Protein AF-A0A176E9K0-F1 (afdb_monomer)

Mean predicted aligned error: 7.66 Å

pLDDT: mean 89.08, std 13.79, range [35.38, 98.69]

Nearest PDB structures (foldseek):
  1si8-assembly1_D  TM=9.432E-01  e=4.827E-03  Enterococcus faecalis V583
  2a9e-assembly1_A  TM=8.071E-01  e=4.491E-02  Helicobacter pylori
  4aul-assembly1_A  TM=9.111E-01  e=2.855E-01  Mycothermus thermophilus
  7vn0-assembly1_A  TM=8.853E-01  e=3.014E-01  Mycothermus thermophilus
  4b5k-assembly1_C  TM=8.401E-01  e=2.560E-01  Mycothermus thermophilus

Secondary structure (DSSP, 8-state):
-PPPPPPGGGSPPP------------S---TTHHHHHHHHHS-HHHHHHHHHHHHHHHTT---HHHHHHHHHHHHHH-HHHHHHHHHHTT--HHHHHHHHHHHHHHS-------

Radius of gyration: 21.79 Å; Cα contacts (8 Å, |Δi|>4): 78; chains: 1; bounding box: 65×33×49 Å

Foldseek 3Di:
DDDDDDDPVRDDDDDDDDDDDDDDDDPACPPQAVLLVVLVPDDPVVLVVVLVVCLVVLLPDPDLLVSLLVLLSLCSNPVVSSVSNCVSNVHDVVSSVVSVVVCCVVPPNPDDDD

Solvent-accessible surface area (backbone atoms only — not comparable to full-atom values): 7078 Å² total; per-residue (Å²): 135,82,81,88,75,81,55,77,92,75,55,82,82,88,80,90,83,90,80,81,94,76,94,70,82,74,95,78,75,73,80,30,57,60,59,22,53,53,59,72,70,47,52,74,69,54,49,52,50,50,43,52,56,51,29,61,60,54,51,69,51,84,50,60,69,59,45,34,51,54,35,19,50,41,28,68,23,31,61,68,56,12,53,57,44,20,66,63,49,78,44,59,64,70,58,25,53,48,44,42,53,54,45,44,73,77,55,63,76,93,63,81,82,131

Sequence (114 aa):
MAPKQTPARARYSNYEIMAMVDQKQIEKTPDFEQPGIFWRSLSEADKAQLIANLSGDLGQVVSDRTRTIMVSYFYQADPEYGTRLAGAVDVAMPDVMQAVAEFNAAAPQTFPSP

Structure (mmCIF, N/CA/C/O backbone):
data_AF-A0A176E9K0-F1
#
_entry.id   AF-A0A176E9K0-F1
#
loop_
_atom_site.group_PDB
_atom_site.id
_atom_site.type_symbol
_atom_site.label_atom_id
_atom_site.label_alt_id
_atom_site.label_comp_id
_atom_site.label_asym_id
_atom_site.label_entity_id
_atom_site.label_seq_id
_atom_site.pdbx_PDB_ins_code
_atom_site.Cartn_x
_atom_site.Cartn_y
_atom_site.Cartn_z
_atom_site.occupancy
_atom_site.B_iso_or_equiv
_atom_site.auth_seq_id
_atom_site.auth_comp_id
_atom_site.auth_asym_id
_atom_site.auth_atom_id
_atom_site.pdbx_PDB_model_num
ATOM 1 N N . MET A 1 1 ? 54.358 -11.873 -25.397 1.00 50.28 1 MET A N 1
ATOM 2 C CA . MET A 1 1 ? 53.033 -12.523 -25.271 1.00 50.28 1 MET A CA 1
ATOM 3 C C . MET A 1 1 ? 52.014 -11.642 -25.978 1.00 50.28 1 MET A C 1
ATOM 5 O O . MET A 1 1 ? 52.028 -10.445 -25.726 1.00 50.28 1 MET A O 1
ATOM 9 N N . ALA A 1 2 ? 51.204 -12.179 -26.893 1.00 57.09 2 ALA A N 1
ATOM 10 C CA . ALA A 1 2 ? 50.178 -11.390 -27.585 1.00 57.09 2 ALA A CA 1
ATOM 11 C C . ALA A 1 2 ? 48.963 -11.141 -26.661 1.00 57.09 2 ALA A C 1
ATOM 13 O O . ALA A 1 2 ? 48.613 -12.040 -25.889 1.00 57.09 2 ALA A O 1
ATOM 14 N N . PRO A 1 3 ? 48.323 -9.956 -26.708 1.00 70.12 3 PRO A N 1
ATOM 15 C CA . PRO A 1 3 ? 47.160 -9.650 -25.881 1.00 70.12 3 PRO A CA 1
ATOM 16 C C . PRO A 1 3 ? 45.978 -10.555 -26.252 1.00 70.12 3 PRO A C 1
ATOM 18 O O . PRO A 1 3 ? 45.689 -10.774 -27.430 1.00 70.12 3 PRO A O 1
ATOM 21 N N . LYS A 1 4 ? 45.281 -11.087 -25.241 1.00 68.81 4 LYS A N 1
ATOM 22 C CA . LYS A 1 4 ? 44.046 -11.855 -25.443 1.00 68.81 4 LYS A CA 1
ATOM 23 C C . LYS A 1 4 ? 42.990 -10.929 -26.051 1.00 68.81 4 LYS A C 1
ATOM 25 O O . LYS A 1 4 ? 42.607 -9.944 -25.428 1.00 68.81 4 LYS A O 1
ATOM 30 N N . GLN A 1 5 ? 42.532 -11.240 -27.261 1.00 76.06 5 GLN A N 1
ATOM 31 C CA . GLN A 1 5 ? 41.472 -10.482 -27.923 1.00 76.06 5 GLN A CA 1
ATOM 32 C C . GLN A 1 5 ? 40.096 -10.992 -27.487 1.00 76.06 5 GLN A C 1
ATOM 34 O O . GLN A 1 5 ? 39.838 -12.197 -27.514 1.00 76.06 5 GLN A O 1
ATOM 39 N N . THR A 1 6 ? 39.199 -10.076 -27.123 1.00 76.00 6 THR A N 1
ATOM 40 C CA . THR A 1 6 ? 37.798 -10.403 -26.838 1.00 76.00 6 THR A CA 1
ATOM 41 C C . THR A 1 6 ? 37.063 -10.692 -28.152 1.00 76.00 6 THR A C 1
ATOM 43 O O . THR A 1 6 ? 37.043 -9.825 -29.035 1.00 76.00 6 THR A O 1
ATOM 46 N N . PRO A 1 7 ? 36.448 -11.878 -28.318 1.00 83.69 7 PRO A N 1
ATOM 47 C CA . PRO A 1 7 ? 35.717 -12.216 -29.536 1.00 83.69 7 PRO A CA 1
ATOM 48 C C . PRO A 1 7 ? 34.508 -11.287 -29.719 1.00 83.69 7 PRO A C 1
ATOM 50 O O . PRO A 1 7 ? 33.897 -10.868 -28.741 1.00 83.69 7 PRO A O 1
ATOM 53 N N . ALA A 1 8 ? 34.128 -10.988 -30.966 1.00 78.44 8 ALA A N 1
ATOM 54 C CA . ALA A 1 8 ? 33.070 -10.016 -31.282 1.00 78.44 8 ALA A CA 1
ATOM 55 C C . ALA A 1 8 ? 31.731 -10.305 -30.575 1.00 78.44 8 ALA A C 1
ATOM 57 O O . ALA A 1 8 ? 31.098 -9.386 -30.070 1.00 78.44 8 ALA A O 1
ATOM 58 N N . ARG A 1 9 ? 31.355 -11.585 -30.444 1.00 82.75 9 ARG A N 1
ATOM 59 C CA . ARG A 1 9 ? 30.156 -12.042 -29.710 1.00 82.75 9 ARG A CA 1
ATOM 60 C C . ARG A 1 9 ? 30.165 -11.755 -28.204 1.00 82.75 9 ARG A C 1
ATOM 62 O O . ARG A 1 9 ? 29.138 -11.892 -27.560 1.00 82.75 9 ARG A O 1
ATOM 69 N N . ALA A 1 10 ? 31.331 -11.450 -27.642 1.00 84.94 10 ALA A N 1
ATOM 70 C CA . ALA A 1 10 ? 31.511 -11.128 -26.230 1.00 84.94 10 ALA A CA 1
ATOM 71 C C . ALA A 1 10 ? 31.688 -9.617 -26.004 1.00 84.94 10 ALA A C 1
ATOM 73 O O . ALA A 1 10 ? 32.023 -9.200 -24.898 1.00 84.94 10 ALA A O 1
ATOM 74 N N . ARG A 1 11 ? 31.509 -8.791 -27.046 1.00 87.19 11 ARG A N 1
ATOM 75 C CA . ARG A 1 11 ? 31.479 -7.334 -26.907 1.00 87.19 11 ARG A CA 1
ATOM 76 C C . ARG A 1 11 ? 30.092 -6.902 -26.449 1.00 87.19 11 ARG A C 1
ATOM 78 O O . ARG A 1 11 ? 29.089 -7.403 -26.949 1.00 87.19 11 ARG A O 1
ATOM 85 N N . TYR A 1 12 ? 30.054 -5.953 -25.525 1.00 88.38 12 TYR A N 1
ATOM 86 C CA . TYR A 1 12 ? 28.816 -5.283 -25.146 1.00 88.38 12 TYR A CA 1
ATOM 87 C C . TYR A 1 12 ? 28.226 -4.519 -26.338 1.00 88.38 12 TYR A C 1
ATOM 89 O O . TYR A 1 12 ? 28.958 -4.065 -27.221 1.00 88.38 12 TYR A O 1
ATOM 97 N N . SER A 1 13 ? 26.902 -4.380 -26.362 1.00 87.50 13 SER A N 1
ATOM 98 C CA . SER A 1 13 ? 26.204 -3.530 -27.325 1.00 87.50 13 SER A CA 1
ATOM 99 C C . SER A 1 13 ? 26.471 -2.053 -27.033 1.00 87.50 13 SER A C 1
ATOM 101 O O . SER A 1 13 ? 26.455 -1.639 -25.873 1.00 87.50 13 SER A O 1
ATOM 103 N N . ASN A 1 14 ? 26.667 -1.251 -28.079 1.00 88.69 14 ASN A N 1
ATOM 104 C CA . ASN A 1 14 ? 26.732 0.204 -27.953 1.00 88.69 14 ASN A CA 1
ATOM 105 C C . ASN A 1 14 ? 25.321 0.769 -27.711 1.00 88.69 14 ASN A C 1
ATOM 107 O O . ASN A 1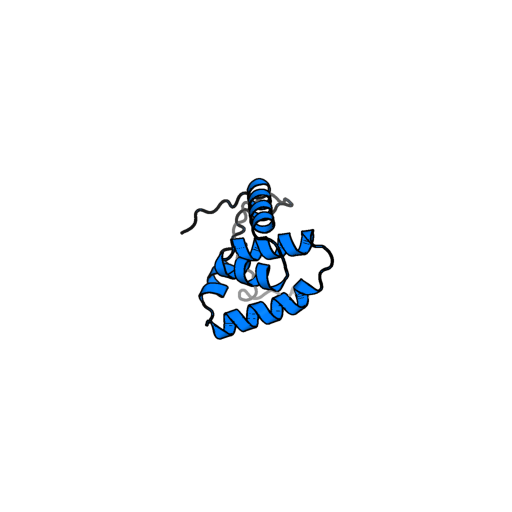 14 ? 24.369 0.306 -28.337 1.00 88.69 14 ASN A O 1
ATOM 111 N N . TYR A 1 15 ? 25.196 1.777 -26.850 1.00 88.12 15 TYR A N 1
ATOM 112 C CA . TYR A 1 15 ? 23.974 2.562 -26.659 1.00 88.12 15 TYR A CA 1
ATOM 113 C C . TYR A 1 15 ? 24.340 4.021 -26.369 1.00 88.12 15 TYR A C 1
ATOM 115 O O . TYR A 1 15 ? 25.387 4.299 -25.782 1.00 88.12 15 TYR A O 1
ATOM 123 N N . GLU A 1 16 ? 23.499 4.950 -26.817 1.00 90.62 16 GLU A N 1
ATOM 124 C CA . GLU A 1 16 ? 23.676 6.376 -26.546 1.00 90.62 16 GLU A CA 1
ATOM 125 C C . GLU A 1 16 ? 23.190 6.705 -25.132 1.00 90.62 16 GLU A C 1
ATOM 127 O O . GLU A 1 16 ? 22.153 6.213 -24.686 1.00 90.62 16 GLU A O 1
ATOM 132 N N . ILE A 1 17 ? 23.946 7.542 -24.421 1.00 88.06 17 ILE A N 1
ATOM 133 C CA . ILE A 1 17 ? 23.587 8.026 -23.088 1.00 88.06 17 ILE A CA 1
ATOM 134 C C . ILE A 1 17 ? 23.480 9.543 -23.159 1.00 88.06 17 ILE A C 1
ATOM 136 O O . ILE A 1 17 ? 24.463 10.229 -23.433 1.00 88.06 17 ILE A O 1
ATOM 140 N N . MET A 1 18 ? 22.291 10.062 -22.868 1.00 85.88 18 MET A N 1
ATOM 141 C CA . MET A 1 18 ? 22.040 11.487 -22.674 1.00 85.88 18 MET A CA 1
ATOM 142 C C . MET A 1 18 ? 21.502 11.687 -21.258 1.00 85.88 18 MET A C 1
ATOM 144 O O . MET A 1 18 ? 20.300 11.598 -21.030 1.00 85.88 18 MET A O 1
ATOM 148 N N . ALA A 1 19 ? 22.394 11.888 -20.288 1.00 85.19 19 ALA A N 1
ATOM 149 C CA . ALA A 1 19 ? 22.014 12.035 -18.886 1.00 85.19 19 ALA A CA 1
ATOM 150 C C . ALA A 1 19 ? 23.008 12.914 -18.113 1.00 85.19 19 ALA A C 1
ATOM 152 O O . ALA A 1 19 ? 24.196 12.951 -18.434 1.00 85.19 19 ALA A O 1
ATOM 153 N N . MET A 1 20 ? 22.520 13.578 -17.063 1.00 87.62 20 MET A N 1
ATOM 154 C CA . MET A 1 20 ? 23.362 14.072 -15.972 1.00 87.62 20 MET A CA 1
ATOM 155 C C . MET A 1 20 ? 23.468 12.996 -14.894 1.00 87.62 20 MET A C 1
ATOM 157 O O . MET A 1 20 ? 22.490 12.311 -14.597 1.00 87.62 20 MET A O 1
ATOM 161 N N . VAL A 1 21 ? 2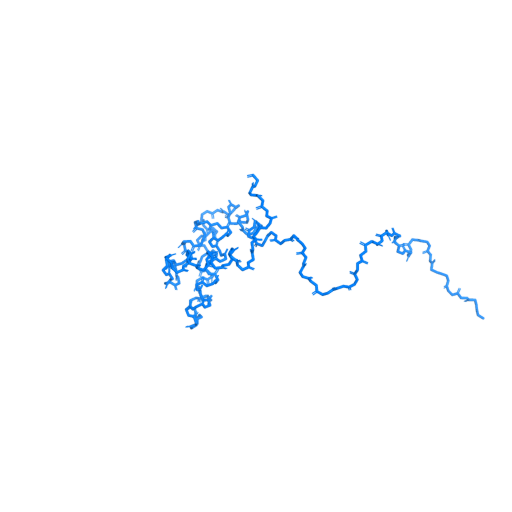4.654 12.864 -14.301 1.00 87.31 21 VAL A N 1
ATOM 162 C CA . VAL A 1 21 ? 24.841 12.038 -13.105 1.00 87.31 21 VAL A CA 1
ATOM 163 C C . VAL A 1 21 ? 24.252 12.800 -11.923 1.00 87.31 21 VAL A C 1
ATOM 165 O O . VAL A 1 21 ? 24.738 13.876 -11.587 1.00 87.31 21 VAL A O 1
ATOM 168 N N . ASP A 1 22 ? 23.203 12.249 -11.323 1.00 88.62 22 ASP A N 1
ATOM 169 C CA . ASP A 1 22 ? 22.463 12.859 -10.220 1.00 88.62 22 ASP A CA 1
ATOM 170 C C . ASP A 1 22 ? 21.884 11.767 -9.300 1.00 88.62 22 ASP A C 1
ATOM 172 O O . ASP A 1 22 ? 21.790 10.601 -9.693 1.00 88.62 22 ASP A O 1
ATOM 176 N N . GLN A 1 23 ? 21.485 12.137 -8.083 1.00 86.38 23 GLN A N 1
ATOM 177 C CA . GLN A 1 23 ? 20.828 11.263 -7.113 1.00 86.38 23 GLN A CA 1
ATOM 178 C C . GLN A 1 23 ? 19.378 11.714 -6.906 1.00 86.38 23 GLN A C 1
ATOM 180 O O . GLN A 1 23 ? 19.035 12.356 -5.915 1.00 86.38 23 GLN A O 1
ATOM 185 N N . LYS A 1 24 ? 18.513 11.344 -7.853 1.00 84.62 24 LYS A N 1
ATOM 186 C CA . LYS A 1 24 ? 17.074 11.623 -7.814 1.00 84.62 24 LYS A CA 1
ATOM 187 C C . LYS A 1 24 ? 16.252 10.349 -7.996 1.00 84.62 24 LYS A C 1
ATOM 189 O O . LYS A 1 24 ? 16.722 9.373 -8.579 1.00 84.62 24 LYS A O 1
ATOM 194 N N . GLN A 1 25 ? 15.013 10.370 -7.511 1.00 79.38 25 GLN A N 1
ATOM 195 C CA . GLN A 1 25 ? 14.030 9.335 -7.825 1.00 79.38 25 GLN A CA 1
ATOM 196 C C . GLN A 1 25 ? 13.781 9.289 -9.340 1.00 79.38 25 GLN A C 1
ATOM 198 O O . GLN A 1 25 ? 13.921 10.299 -10.038 1.00 79.38 25 GLN A O 1
ATOM 203 N N . ILE A 1 26 ? 13.422 8.111 -9.853 1.00 77.81 26 ILE A N 1
ATOM 204 C CA . ILE A 1 26 ? 13.018 7.979 -11.253 1.00 77.81 26 ILE A CA 1
ATOM 205 C C . ILE A 1 26 ? 11.751 8.796 -11.513 1.00 77.81 26 ILE A C 1
ATOM 207 O O . ILE A 1 26 ? 10.881 8.915 -10.657 1.00 77.81 26 ILE A O 1
ATOM 211 N N . GLU A 1 27 ? 11.632 9.335 -12.721 1.00 73.25 27 GLU A N 1
ATOM 212 C CA . GLU A 1 27 ? 10.524 10.230 -13.081 1.00 73.25 27 GLU A CA 1
ATOM 213 C C . GLU A 1 27 ? 9.168 9.514 -13.137 1.00 73.25 27 GLU A C 1
ATOM 215 O O . GLU A 1 27 ? 8.131 10.167 -13.059 1.00 73.25 27 GLU A O 1
ATOM 220 N N . LYS A 1 28 ? 9.168 8.181 -13.280 1.00 68.94 28 LYS A N 1
ATOM 221 C CA . LYS A 1 28 ? 7.954 7.371 -13.370 1.00 68.94 28 LYS A CA 1
ATOM 222 C C . LYS A 1 28 ? 7.882 6.322 -12.267 1.00 68.94 28 LYS A C 1
ATOM 224 O O . LYS A 1 28 ? 8.582 5.317 -12.350 1.00 68.94 28 LYS A O 1
ATOM 229 N N . THR A 1 29 ? 7.005 6.527 -11.286 1.00 74.12 29 THR A N 1
ATOM 230 C CA . THR A 1 29 ? 6.769 5.597 -10.169 1.00 74.12 29 THR A CA 1
ATOM 231 C C . THR A 1 29 ? 5.302 5.163 -10.096 1.00 74.12 29 THR A C 1
ATOM 233 O O . THR A 1 29 ? 4.535 5.709 -9.304 1.00 74.12 29 THR A O 1
ATOM 236 N N . PRO A 1 30 ? 4.869 4.197 -10.931 1.00 80.31 30 PRO A N 1
ATOM 237 C CA . PRO A 1 30 ? 3.516 3.642 -10.875 1.00 80.31 30 PRO A CA 1
ATOM 238 C C . PRO A 1 30 ? 3.377 2.666 -9.691 1.00 80.31 30 PRO A C 1
ATOM 240 O O . PRO A 1 30 ? 3.097 1.479 -9.868 1.00 80.31 30 PRO A O 1
ATOM 243 N N . ASP A 1 31 ? 3.596 3.167 -8.474 1.00 85.12 31 ASP A N 1
ATOM 244 C CA . ASP A 1 31 ? 3.755 2.354 -7.260 1.00 85.12 31 ASP A CA 1
ATOM 245 C C . ASP A 1 31 ? 2.481 1.577 -6.884 1.00 85.12 31 ASP A C 1
ATOM 247 O O . ASP A 1 31 ? 2.553 0.549 -6.213 1.00 85.12 31 ASP A O 1
ATOM 251 N N . PHE A 1 32 ? 1.313 2.032 -7.351 1.00 92.31 32 PHE A N 1
ATOM 252 C CA . PHE A 1 32 ? 0.007 1.463 -6.997 1.00 92.31 32 PHE A CA 1
ATOM 253 C C . PHE A 1 32 ? -0.712 0.763 -8.157 1.00 92.31 32 PHE A C 1
ATOM 255 O O . PHE A 1 32 ? -1.614 -0.042 -7.926 1.00 92.31 32 PHE A O 1
ATOM 262 N N . GLU A 1 33 ? -0.290 0.997 -9.403 1.00 90.94 33 GLU A N 1
ATOM 263 C CA . GLU A 1 33 ? -0.958 0.428 -10.578 1.00 90.94 33 GLU A CA 1
ATOM 264 C C . GLU A 1 33 ? -0.795 -1.096 -10.634 1.00 90.94 33 GLU A C 1
ATOM 266 O O . GLU A 1 33 ? -1.782 -1.832 -10.700 1.00 90.94 33 GLU A O 1
ATOM 271 N N . GLN A 1 34 ? 0.447 -1.587 -10.551 1.00 90.75 34 GLN A N 1
ATOM 272 C CA . GLN A 1 34 ? 0.727 -3.023 -10.634 1.00 90.75 34 GLN A CA 1
ATOM 273 C C . GLN A 1 34 ? 0.127 -3.811 -9.457 1.00 90.75 34 GLN A C 1
ATOM 275 O O . GLN A 1 34 ? -0.508 -4.838 -9.715 1.00 90.75 34 GLN A O 1
ATOM 280 N N . PRO A 1 35 ? 0.235 -3.356 -8.189 1.00 94.81 35 PRO A N 1
ATOM 281 C CA . PRO A 1 35 ? -0.440 -4.026 -7.077 1.00 94.81 35 PRO A CA 1
ATOM 282 C C . PRO A 1 35 ? -1.966 -4.056 -7.226 1.00 94.81 35 PRO A C 1
ATOM 284 O O . PRO A 1 35 ? -2.591 -5.061 -6.890 1.00 94.81 35 PRO A O 1
ATOM 287 N N . GLY A 1 36 ? -2.569 -2.999 -7.780 1.00 96.44 36 GLY A N 1
ATOM 288 C CA . GLY A 1 36 ? -4.000 -2.972 -8.078 1.00 96.44 36 GLY A CA 1
ATOM 289 C C . GLY A 1 36 ? -4.394 -3.995 -9.144 1.00 96.44 36 GLY A C 1
ATOM 290 O O . GLY A 1 36 ? -5.371 -4.726 -8.979 1.00 96.44 36 GLY A O 1
ATOM 291 N N . ILE A 1 37 ? -3.621 -4.085 -10.233 1.00 97.50 37 ILE A N 1
ATOM 292 C CA . ILE A 1 37 ? -3.828 -5.097 -11.283 1.00 97.50 37 ILE A CA 1
ATOM 293 C C . ILE A 1 37 ? -3.724 -6.501 -10.688 1.00 97.50 37 ILE A C 1
ATOM 295 O O . ILE A 1 37 ? -4.578 -7.345 -10.958 1.00 97.50 37 ILE A O 1
ATOM 299 N N . PHE A 1 38 ? -2.716 -6.735 -9.847 1.00 97.94 38 PHE A N 1
ATOM 300 C CA . PHE A 1 38 ? -2.547 -8.003 -9.153 1.00 97.94 38 PHE A CA 1
ATOM 301 C C . PHE A 1 38 ? -3.780 -8.341 -8.307 1.00 97.94 38 PHE A C 1
ATOM 303 O O . PH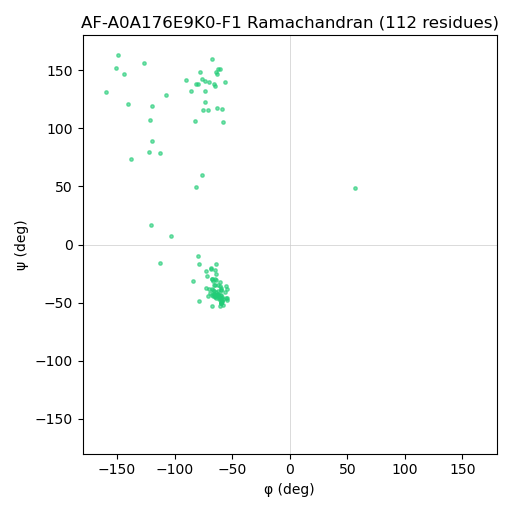E A 1 38 ? -4.357 -9.405 -8.516 1.00 97.94 38 PHE A O 1
ATOM 310 N N . TRP A 1 39 ? -4.249 -7.431 -7.444 1.00 98.19 39 TRP A N 1
ATOM 311 C CA . TRP A 1 39 ? -5.443 -7.649 -6.616 1.00 98.19 39 TRP A CA 1
ATOM 312 C C . TRP A 1 39 ? -6.674 -8.030 -7.444 1.00 98.19 39 TRP A C 1
ATOM 314 O O . TRP A 1 39 ? -7.359 -9.007 -7.139 1.00 98.19 39 TRP A O 1
ATOM 324 N N . ARG A 1 40 ? -6.938 -7.288 -8.526 1.00 98.38 40 ARG A N 1
ATOM 325 C CA . ARG A 1 40 ? -8.093 -7.529 -9.404 1.00 98.38 40 ARG A CA 1
ATOM 326 C C . ARG A 1 40 ? -7.993 -8.834 -10.193 1.00 98.38 40 ARG A C 1
ATOM 328 O O . ARG A 1 40 ? -9.019 -9.340 -10.635 1.00 98.38 40 ARG A O 1
ATOM 335 N N . SER A 1 41 ? -6.788 -9.377 -10.365 1.00 98.38 41 SER A N 1
ATOM 336 C CA . SER A 1 41 ? -6.572 -10.664 -11.038 1.00 98.38 41 SER A CA 1
ATOM 337 C C . SER A 1 41 ? -6.870 -11.885 -10.156 1.00 98.38 41 SER A C 1
ATOM 339 O O . SER A 1 41 ? 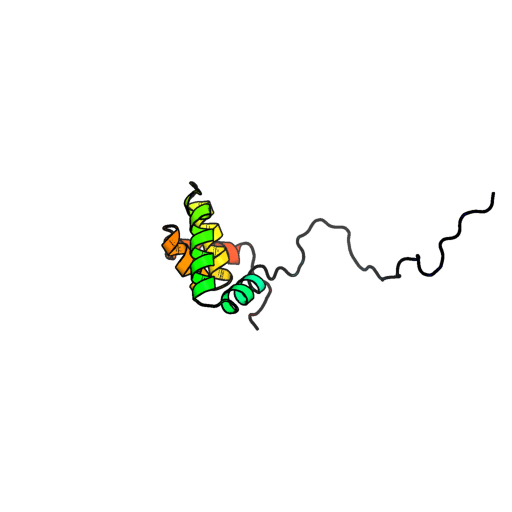-7.016 -12.989 -10.679 1.00 98.38 41 SER A O 1
ATOM 341 N N . LEU A 1 42 ? -6.956 -11.702 -8.833 1.00 98.38 42 LEU A N 1
ATOM 342 C CA . LEU A 1 42 ? -7.149 -12.786 -7.871 1.00 98.38 42 LEU A CA 1
ATOM 343 C C . LEU A 1 42 ? -8.602 -13.268 -7.805 1.00 98.38 42 LEU A C 1
ATOM 345 O O . LEU A 1 42 ? -9.548 -12.487 -7.928 1.00 98.38 42 LEU A O 1
ATOM 349 N N . SER A 1 43 ? -8.777 -14.562 -7.520 1.00 98.69 43 SER A N 1
ATOM 350 C CA . SER A 1 43 ? -10.080 -15.105 -7.130 1.00 98.69 43 SER A CA 1
ATOM 351 C C . SER A 1 43 ? -10.507 -14.568 -5.757 1.00 98.69 43 SER A C 1
ATOM 353 O O . SER A 1 43 ? -9.671 -14.154 -4.956 1.00 98.69 43 SER A O 1
ATOM 355 N N . GLU A 1 44 ? -11.801 -14.616 -5.427 1.00 98.44 44 GLU A N 1
ATOM 356 C CA . GLU A 1 44 ? -12.265 -14.189 -4.094 1.00 98.44 44 GLU A CA 1
ATOM 357 C C . GLU A 1 44 ? -11.643 -15.009 -2.950 1.00 98.44 44 GLU A C 1
ATOM 359 O O . GLU A 1 44 ? -11.383 -14.465 -1.876 1.00 98.44 44 GLU A O 1
ATOM 364 N N . ALA A 1 45 ? -11.350 -16.294 -3.184 1.00 98.50 45 ALA A N 1
ATOM 365 C CA . ALA A 1 45 ? -10.654 -17.134 -2.211 1.00 98.50 45 ALA A CA 1
ATOM 366 C C . ALA A 1 45 ? -9.204 -16.669 -2.001 1.00 98.50 45 ALA A C 1
ATOM 368 O O . ALA A 1 45 ? -8.761 -16.530 -0.861 1.00 98.50 45 ALA A O 1
ATOM 369 N N . ASP A 1 46 ? -8.492 -16.353 -3.086 1.00 98.62 46 ASP A N 1
ATOM 370 C CA . ASP A 1 46 ? -7.113 -15.860 -3.012 1.00 98.62 46 ASP A CA 1
ATOM 371 C C . ASP A 1 46 ? -7.048 -14.465 -2.382 1.00 98.62 46 ASP A C 1
ATOM 373 O O . ASP A 1 46 ? -6.168 -14.199 -1.565 1.00 98.62 46 ASP A O 1
ATOM 377 N N . LYS A 1 47 ? -8.015 -13.589 -2.686 1.00 98.69 47 LYS A N 1
ATOM 378 C CA . LYS A 1 47 ? -8.172 -12.290 -2.017 1.00 98.69 47 LYS A CA 1
ATOM 379 C C . LYS A 1 47 ? -8.348 -12.459 -0.510 1.00 98.69 47 LYS A C 1
ATOM 381 O O . LYS A 1 47 ? -7.692 -11.766 0.264 1.00 98.69 47 LYS A O 1
ATOM 386 N N . ALA A 1 48 ? -9.214 -13.377 -0.075 1.00 98.56 48 ALA A N 1
ATOM 387 C CA . ALA A 1 48 ? -9.429 -13.643 1.346 1.00 98.56 48 ALA A CA 1
ATOM 388 C C . ALA A 1 48 ? -8.157 -14.176 2.027 1.00 98.56 48 ALA A C 1
ATOM 390 O O . ALA A 1 48 ? -7.793 -13.701 3.104 1.00 98.56 48 ALA A O 1
ATOM 391 N N . GLN A 1 49 ? -7.445 -15.105 1.379 1.00 98.44 49 GLN A N 1
ATOM 392 C CA . GLN A 1 49 ? -6.187 -15.642 1.898 1.00 98.44 49 GLN A CA 1
ATOM 393 C C . GLN A 1 49 ? -5.098 -14.566 1.991 1.00 98.44 49 GLN A C 1
ATOM 395 O O . GLN A 1 49 ? -4.364 -14.513 2.979 1.00 98.44 49 GLN A O 1
ATOM 400 N N . LEU A 1 50 ? -5.006 -13.690 0.989 1.00 98.31 50 LEU A N 1
ATOM 401 C CA . LEU A 1 50 ? -4.067 -12.575 0.981 1.00 98.31 50 LEU A CA 1
ATOM 402 C C . LEU A 1 50 ? -4.325 -11.622 2.153 1.00 98.31 50 LEU A C 1
ATOM 404 O O . LEU A 1 50 ? -3.387 -11.289 2.875 1.00 98.31 50 LEU A O 1
ATOM 408 N N . ILE A 1 51 ? -5.585 -11.237 2.386 1.00 98.50 51 ILE A N 1
ATOM 409 C CA . ILE A 1 51 ? -5.960 -10.399 3.535 1.00 98.50 51 ILE A CA 1
ATOM 410 C C . ILE A 1 51 ? -5.593 -11.084 4.853 1.00 98.50 51 ILE A C 1
ATOM 412 O O . ILE A 1 51 ? -4.983 -10.447 5.708 1.00 98.50 51 ILE A O 1
ATOM 416 N N . ALA A 1 52 ? -5.910 -12.374 5.011 1.00 98.19 52 ALA A N 1
ATOM 417 C CA . ALA A 1 52 ? -5.597 -13.116 6.231 1.00 98.19 52 ALA A CA 1
ATOM 418 C C . ALA A 1 52 ? -4.088 -13.115 6.520 1.00 98.19 52 ALA A C 1
ATOM 420 O O . ALA A 1 52 ? -3.673 -12.744 7.617 1.00 98.19 52 ALA A O 1
ATOM 421 N N . ASN A 1 53 ? -3.268 -13.436 5.5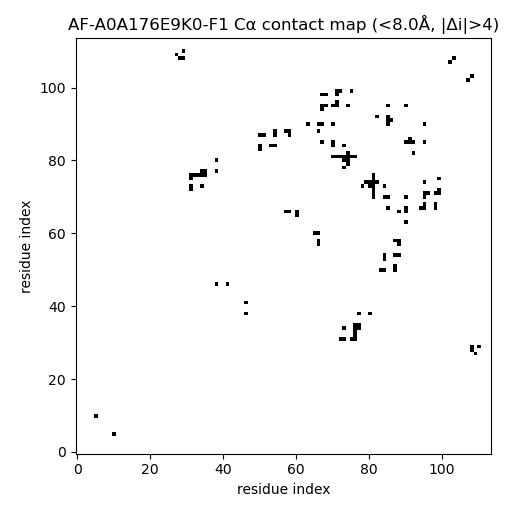16 1.00 96.88 53 ASN A N 1
ATOM 422 C CA . ASN A 1 53 ? -1.811 -13.444 5.647 1.00 96.88 53 ASN A CA 1
ATOM 423 C C . ASN A 1 53 ? -1.271 -12.056 6.028 1.00 96.88 53 ASN A C 1
ATOM 425 O O . ASN A 1 53 ? -0.529 -11.928 6.998 1.00 96.88 53 ASN A O 1
ATOM 429 N N . LEU A 1 54 ? -1.684 -11.008 5.308 1.00 97.25 54 LEU A N 1
ATOM 430 C CA . LEU A 1 54 ? -1.207 -9.645 5.553 1.00 97.25 54 LEU A CA 1
ATOM 431 C C . LEU A 1 54 ? -1.645 -9.105 6.910 1.00 97.25 54 LEU A C 1
ATOM 433 O O . LEU A 1 54 ? -0.858 -8.454 7.591 1.00 97.25 54 LEU A O 1
ATOM 437 N N . SER A 1 55 ? -2.883 -9.383 7.318 1.00 97.12 55 SER A N 1
ATOM 438 C CA . SER A 1 55 ? -3.390 -8.965 8.625 1.00 97.12 55 SER A CA 1
ATOM 439 C C . SER A 1 55 ? -2.650 -9.631 9.785 1.00 97.12 55 SER A C 1
ATOM 441 O O . SER A 1 55 ? -2.495 -9.007 10.832 1.00 97.12 55 SER A O 1
ATOM 443 N N . GLY A 1 56 ? -2.142 -10.854 9.588 1.00 96.25 56 GLY A N 1
ATOM 444 C CA . GLY A 1 56 ? -1.354 -11.570 10.586 1.00 96.25 56 GLY A CA 1
ATOM 445 C C . GLY A 1 56 ? -0.099 -10.796 10.972 1.00 96.25 56 GLY A C 1
ATOM 446 O O . GLY A 1 56 ? 0.118 -10.550 12.155 1.00 96.25 56 GLY A O 1
ATOM 447 N N . ASP A 1 57 ? 0.670 -10.349 9.978 1.00 94.62 57 ASP A N 1
ATOM 448 C CA . ASP A 1 57 ? 1.906 -9.593 10.196 1.00 94.62 57 ASP A CA 1
ATOM 449 C C . ASP A 1 57 ? 1.626 -8.123 10.538 1.00 94.62 57 ASP A C 1
ATOM 451 O O . ASP A 1 57 ? 2.152 -7.584 11.515 1.00 94.62 57 ASP A O 1
ATOM 455 N N . LEU A 1 58 ? 0.763 -7.462 9.760 1.00 95.69 58 LEU A N 1
ATOM 456 C CA . LEU A 1 58 ? 0.471 -6.038 9.925 1.00 95.69 58 LEU A CA 1
ATOM 457 C C . LEU A 1 58 ? -0.269 -5.751 11.239 1.00 95.69 58 LEU A C 1
ATOM 459 O O . LEU A 1 58 ? -0.083 -4.690 11.834 1.00 95.69 58 LEU A O 1
ATOM 463 N N . GLY A 1 59 ? -1.057 -6.705 11.737 1.00 93.94 59 GLY A N 1
ATOM 464 C CA . GLY A 1 59 ? -1.720 -6.622 13.036 1.00 93.94 59 GLY A CA 1
ATOM 465 C C . GLY A 1 59 ? -0.749 -6.569 14.222 1.00 93.94 59 GLY A C 1
ATOM 466 O O . GLY A 1 59 ? -1.093 -5.985 15.250 1.00 93.94 59 GLY A O 1
ATOM 467 N N . GLN A 1 60 ? 0.471 -7.105 14.079 1.00 95.88 60 GLN A N 1
ATOM 468 C CA . GLN A 1 60 ? 1.509 -7.064 15.121 1.00 95.88 60 GLN A CA 1
ATOM 469 C C . GLN A 1 60 ? 2.254 -5.722 15.181 1.00 95.88 60 GLN A C 1
ATOM 471 O O . GLN A 1 60 ? 3.032 -5.482 16.107 1.00 95.88 60 GLN A O 1
ATOM 476 N N . VAL A 1 61 ? 2.058 -4.839 14.198 1.00 96.38 61 VAL A N 1
ATOM 477 C CA . VAL A 1 61 ? 2.719 -3.533 14.172 1.00 96.38 61 VAL A CA 1
ATOM 478 C C . VAL A 1 61 ? 2.126 -2.645 15.265 1.00 96.38 61 VAL A C 1
ATOM 480 O O . VAL A 1 61 ? 0.961 -2.279 15.214 1.00 96.38 61 VAL A O 1
ATOM 483 N N . VAL A 1 62 ? 2.947 -2.261 16.246 1.00 95.25 62 VAL A N 1
ATOM 484 C CA . VAL A 1 62 ? 2.523 -1.446 17.406 1.00 95.25 62 VAL A CA 1
ATOM 485 C C . VAL A 1 62 ? 2.231 0.012 17.028 1.00 95.25 62 VAL A C 1
ATOM 487 O O . VAL A 1 62 ? 1.463 0.696 17.693 1.00 95.25 62 VAL A O 1
ATOM 490 N N . SER A 1 63 ? 2.868 0.512 15.969 1.00 97.12 63 SER A N 1
ATOM 491 C CA . SER A 1 63 ? 2.688 1.887 15.504 1.00 97.12 63 SER A CA 1
ATOM 492 C C . SER A 1 63 ? 1.432 1.999 14.647 1.00 97.12 63 SER A C 1
ATOM 494 O O . SER A 1 63 ? 1.442 1.611 13.476 1.00 97.12 63 SER A O 1
ATOM 496 N N . ASP A 1 64 ? 0.387 2.610 15.198 1.00 95.44 64 ASP A N 1
ATOM 497 C CA . ASP A 1 64 ? -0.855 2.863 14.460 1.00 95.44 64 ASP A CA 1
ATOM 498 C C . ASP A 1 64 ? -0.607 3.736 13.235 1.00 95.44 64 ASP A C 1
ATOM 500 O O . ASP A 1 64 ? -1.091 3.433 12.151 1.00 95.44 64 ASP A O 1
ATOM 504 N N . ARG A 1 65 ? 0.274 4.737 13.354 1.00 96.25 65 ARG A N 1
ATOM 505 C CA . ARG A 1 65 ? 0.705 5.548 12.209 1.00 96.25 65 ARG A CA 1
ATOM 506 C C . ARG A 1 65 ? 1.276 4.684 11.084 1.00 96.25 65 ARG A C 1
ATOM 508 O O . ARG A 1 65 ? 0.944 4.893 9.921 1.00 96.25 65 ARG A O 1
ATOM 515 N N . THR A 1 66 ? 2.149 3.734 11.412 1.00 96.88 66 THR A N 1
ATOM 516 C CA . THR A 1 66 ? 2.757 2.846 10.410 1.00 96.88 66 THR A CA 1
ATOM 517 C C . THR A 1 66 ? 1.700 1.948 9.778 1.00 96.88 66 THR A C 1
ATOM 519 O O . THR A 1 66 ? 1.683 1.796 8.560 1.00 96.88 66 THR A O 1
ATOM 522 N N . ARG A 1 67 ? 0.790 1.400 10.589 1.00 97.38 67 ARG A N 1
ATOM 523 C CA . ARG A 1 67 ? -0.324 0.574 10.121 1.00 97.38 67 ARG A CA 1
ATOM 524 C C . ARG A 1 67 ? -1.212 1.341 9.141 1.00 97.38 67 ARG A C 1
ATOM 526 O O . ARG A 1 67 ? -1.450 0.858 8.039 1.00 97.38 67 ARG A O 1
ATOM 533 N N . THR A 1 68 ? -1.603 2.566 9.493 1.00 98.19 68 THR A N 1
ATOM 534 C CA . THR A 1 68 ? -2.418 3.453 8.653 1.00 98.19 68 THR A CA 1
ATOM 535 C C . THR A 1 68 ? -1.730 3.792 7.336 1.00 98.19 68 THR A C 1
ATOM 537 O O . THR A 1 68 ? -2.368 3.719 6.289 1.00 98.19 68 THR A O 1
ATOM 540 N N . ILE A 1 69 ? -0.430 4.106 7.358 1.00 97.12 69 ILE A N 1
ATOM 541 C CA . ILE A 1 69 ? 0.339 4.376 6.131 1.00 97.12 69 ILE A CA 1
ATOM 542 C C . ILE A 1 69 ? 0.360 3.144 5.219 1.00 97.12 69 ILE A C 1
ATOM 544 O O . ILE A 1 69 ? 0.118 3.259 4.023 1.00 97.12 69 ILE A O 1
ATOM 548 N N . MET A 1 70 ? 0.601 1.950 5.766 1.00 97.06 70 MET A N 1
ATOM 549 C CA . MET A 1 70 ? 0.607 0.730 4.954 1.00 97.06 70 MET A CA 1
ATOM 550 C C . MET A 1 70 ? -0.772 0.455 4.350 1.00 97.06 70 MET A C 1
ATOM 552 O O . MET A 1 70 ? -0.880 0.206 3.151 1.00 97.06 70 MET A O 1
ATOM 556 N N . VAL A 1 71 ? -1.837 0.559 5.151 1.00 98.25 71 VAL A N 1
ATOM 557 C CA . VAL A 1 71 ? -3.219 0.401 4.674 1.00 98.25 71 VAL A CA 1
ATOM 558 C C . VAL A 1 71 ? -3.559 1.434 3.591 1.00 98.25 71 VAL A C 1
ATOM 560 O O . VAL A 1 71 ? -4.221 1.086 2.613 1.00 98.25 71 VAL A O 1
ATOM 563 N N . SER A 1 72 ? -3.067 2.673 3.697 1.00 97.81 72 SER A N 1
ATOM 564 C CA . SER A 1 72 ? -3.300 3.709 2.682 1.00 97.81 72 SER A CA 1
ATOM 565 C C . SER A 1 72 ? -2.635 3.397 1.341 1.00 97.81 72 SER A C 1
ATOM 567 O O . SER A 1 72 ? -3.202 3.724 0.299 1.00 97.81 72 SER A O 1
ATOM 569 N N . TYR A 1 73 ? -1.491 2.708 1.321 1.00 97.00 73 TYR A N 1
ATOM 570 C CA . TYR A 1 73 ? -0.883 2.226 0.075 1.00 97.00 73 TYR A CA 1
ATOM 571 C C . TYR A 1 73 ? -1.725 1.138 -0.591 1.00 97.00 73 TYR A C 1
ATOM 573 O O . TYR A 1 73 ? -1.966 1.199 -1.797 1.00 97.00 73 TYR A O 1
ATOM 581 N N . PHE A 1 74 ? -2.239 0.180 0.183 1.00 97.81 74 PHE A N 1
ATOM 582 C CA . PHE A 1 74 ? -3.130 -0.851 -0.356 1.00 97.81 74 PHE A CA 1
ATOM 583 C C . PHE A 1 74 ? -4.458 -0.267 -0.851 1.00 97.81 74 PHE A C 1
ATOM 585 O O . PHE A 1 74 ? -4.964 -0.708 -1.878 1.00 97.81 74 PHE A O 1
ATOM 592 N N . TYR A 1 75 ? -4.976 0.771 -0.187 1.00 98.19 75 TYR A N 1
ATOM 593 C CA . TYR A 1 75 ? -6.160 1.502 -0.644 1.00 98.19 75 TYR A CA 1
ATOM 594 C C . TYR A 1 75 ? -5.919 2.268 -1.950 1.00 98.19 75 TYR A C 1
ATOM 596 O O . TYR A 1 75 ? -6.784 2.287 -2.823 1.00 98.19 75 TYR A O 1
ATOM 604 N N . GLN A 1 76 ? -4.742 2.879 -2.110 1.00 96.44 76 GLN A N 1
ATOM 605 C CA . GLN A 1 76 ? -4.368 3.549 -3.360 1.00 96.44 76 GLN A CA 1
ATOM 606 C C . GLN A 1 76 ? -4.182 2.567 -4.523 1.00 96.44 76 GLN A C 1
ATOM 608 O O . GLN A 1 76 ? -4.435 2.935 -5.668 1.00 96.44 76 GLN A O 1
ATOM 613 N N . ALA A 1 77 ? -3.775 1.326 -4.244 1.00 96.38 77 ALA A N 1
ATOM 614 C CA . ALA A 1 77 ? -3.719 0.265 -5.246 1.00 96.38 77 ALA A CA 1
ATOM 615 C C . ALA A 1 77 ? -5.115 -0.216 -5.672 1.00 96.38 77 ALA A C 1
ATOM 617 O O . ALA A 1 77 ? -5.379 -0.403 -6.866 1.00 96.38 77 ALA A O 1
ATOM 618 N N . ASP A 1 78 ? -6.009 -0.421 -4.704 1.00 98.12 78 ASP A N 1
ATOM 619 C CA . ASP A 1 78 ? -7.409 -0.756 -4.947 1.00 98.12 78 ASP A CA 1
ATOM 620 C C . ASP A 1 78 ? -8.284 -0.437 -3.709 1.00 98.12 78 ASP A C 1
ATOM 622 O O . ASP A 1 78 ? -7.946 -0.866 -2.599 1.00 98.12 78 ASP A O 1
ATOM 626 N N . PRO A 1 79 ? -9.426 0.269 -3.860 1.00 98.00 79 PRO A N 1
ATOM 627 C CA . PRO A 1 79 ? -10.274 0.629 -2.723 1.00 98.00 79 PRO A CA 1
ATOM 628 C C . PRO A 1 79 ? -10.801 -0.576 -1.937 1.00 98.00 79 PRO A C 1
ATOM 630 O O . PRO A 1 79 ? -10.832 -0.539 -0.708 1.00 98.00 79 PRO A O 1
ATOM 633 N N . GLU A 1 80 ? -11.183 -1.662 -2.620 1.00 98.50 80 GLU A N 1
ATOM 634 C CA . GLU A 1 80 ? -11.671 -2.871 -1.951 1.00 98.50 80 GLU A CA 1
ATOM 635 C C . GLU A 1 80 ? -10.555 -3.508 -1.120 1.00 98.50 80 GLU A C 1
ATOM 637 O O . GLU A 1 80 ? -10.775 -3.909 0.025 1.00 98.50 80 GLU A O 1
ATOM 642 N N . TYR A 1 81 ? -9.351 -3.569 -1.689 1.00 98.50 81 TYR A N 1
ATOM 643 C CA . TYR A 1 81 ? -8.190 -4.155 -1.036 1.00 98.50 81 TYR A CA 1
ATOM 644 C C . TYR A 1 81 ? -7.845 -3.414 0.259 1.00 98.50 81 TYR A C 1
ATOM 646 O O . TYR A 1 81 ? -7.786 -4.022 1.332 1.00 98.50 81 TYR A O 1
ATOM 654 N N . GLY A 1 82 ? -7.687 -2.091 0.174 1.00 98.31 82 GLY A N 1
ATOM 655 C CA . GLY A 1 82 ? -7.400 -1.258 1.336 1.00 98.31 82 GLY A CA 1
ATOM 656 C C . GLY A 1 82 ? -8.489 -1.337 2.399 1.00 98.31 82 GLY A C 1
ATOM 657 O O . GLY A 1 82 ? -8.172 -1.496 3.572 1.00 98.31 82 GLY A O 1
ATOM 658 N N . THR A 1 83 ? -9.769 -1.294 2.014 1.00 98.69 83 THR A N 1
ATOM 659 C CA . THR A 1 83 ? -10.883 -1.367 2.973 1.00 98.69 83 THR A CA 1
ATOM 660 C C . THR A 1 83 ? -10.961 -2.718 3.683 1.00 98.69 83 THR A C 1
ATOM 662 O O . THR A 1 83 ? -11.151 -2.750 4.901 1.00 98.69 83 THR A O 1
ATOM 665 N N . ARG A 1 84 ? -10.776 -3.838 2.968 1.00 98.62 84 ARG A N 1
ATOM 666 C CA . ARG A 1 84 ? -10.747 -5.172 3.592 1.00 98.62 84 ARG A CA 1
ATOM 667 C C . ARG A 1 84 ? -9.592 -5.291 4.586 1.00 98.62 84 ARG A C 1
ATOM 669 O O . ARG A 1 84 ? -9.786 -5.806 5.685 1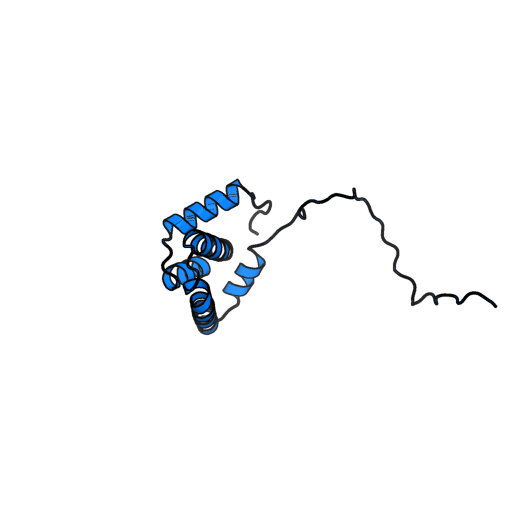.00 98.62 84 ARG A O 1
ATOM 676 N N . LEU A 1 85 ? -8.411 -4.789 4.222 1.00 98.44 85 LEU A N 1
ATOM 677 C CA . LEU A 1 85 ? -7.251 -4.831 5.106 1.00 98.44 85 LEU A CA 1
ATOM 678 C C . LEU A 1 85 ? -7.423 -3.903 6.313 1.00 98.44 85 LEU A C 1
ATOM 680 O O . LEU A 1 85 ? -7.123 -4.326 7.423 1.00 98.44 85 LEU A O 1
ATOM 684 N N . ALA A 1 86 ? -7.960 -2.693 6.120 1.00 98.38 86 ALA A N 1
ATOM 685 C CA . ALA A 1 86 ? -8.227 -1.732 7.191 1.00 98.38 86 ALA A CA 1
ATOM 686 C C . ALA A 1 86 ? -9.100 -2.346 8.294 1.00 98.38 86 ALA A C 1
ATOM 688 O O . ALA A 1 86 ? -8.756 -2.264 9.470 1.00 98.38 86 ALA A O 1
ATOM 689 N N . GLY A 1 87 ? -10.179 -3.035 7.905 1.00 98.06 87 GLY A N 1
ATOM 690 C CA . GLY A 1 87 ? -11.044 -3.742 8.850 1.00 98.06 87 GLY A CA 1
ATOM 691 C C . GLY A 1 87 ? -10.347 -4.908 9.558 1.00 98.06 87 GLY A C 1
ATOM 692 O O . GLY A 1 87 ? -10.601 -5.145 10.735 1.00 98.06 87 GLY A O 1
ATOM 693 N N . ALA A 1 88 ? -9.446 -5.618 8.874 1.00 97.94 88 ALA A N 1
ATOM 694 C CA . ALA A 1 88 ? -8.727 -6.754 9.450 1.00 97.94 88 ALA A CA 1
ATOM 695 C C . ALA A 1 88 ? -7.654 -6.350 10.478 1.00 97.94 88 ALA A C 1
ATOM 697 O O . ALA A 1 88 ? -7.275 -7.173 11.309 1.00 97.94 88 ALA A O 1
ATOM 698 N N . VAL A 1 89 ? -7.157 -5.108 10.426 1.00 97.62 89 VAL A N 1
ATOM 699 C CA . VAL A 1 89 ? -6.091 -4.614 11.317 1.00 97.62 89 VAL A CA 1
ATOM 700 C C . VAL A 1 89 ? -6.505 -3.410 12.171 1.00 97.62 89 VAL A C 1
ATOM 702 O O . VAL A 1 89 ? -5.636 -2.742 12.725 1.00 97.62 89 VAL A O 1
ATOM 705 N N . ASP A 1 90 ? -7.812 -3.164 12.288 1.00 96.69 90 ASP A N 1
ATOM 706 C CA . ASP A 1 90 ? -8.432 -2.117 13.116 1.00 96.69 90 ASP A CA 1
ATOM 707 C C . ASP A 1 90 ? -7.936 -0.690 12.809 1.00 96.69 90 ASP A C 1
ATOM 709 O O . ASP A 1 90 ? -7.560 0.079 13.690 1.00 96.69 90 ASP A O 1
ATOM 713 N N . VAL A 1 91 ? -7.912 -0.3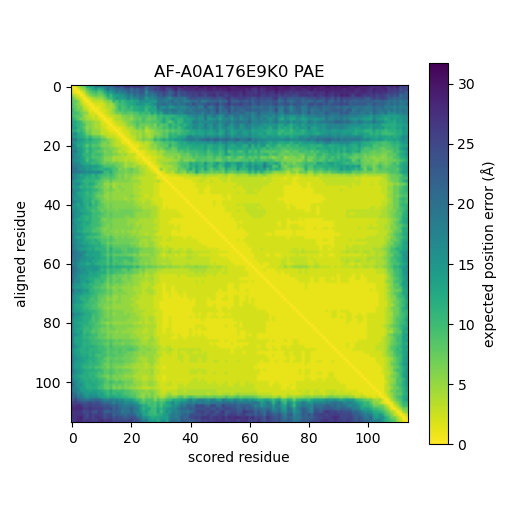31 11.521 1.00 98.00 91 VAL A N 1
ATOM 714 C CA . VAL A 1 91 ? -7.602 1.033 11.058 1.00 98.00 91 VAL A CA 1
ATOM 715 C C . VAL A 1 91 ? -8.873 1.705 10.559 1.00 98.00 91 VAL A C 1
ATOM 717 O O . VAL A 1 91 ? -9.580 1.179 9.697 1.00 98.00 91 VAL A O 1
ATOM 720 N N . ALA A 1 92 ? -9.146 2.909 11.056 1.00 98.06 92 ALA A N 1
ATOM 721 C CA . ALA A 1 92 ? -10.316 3.670 10.654 1.00 98.06 92 ALA A CA 1
ATOM 722 C C . ALA A 1 92 ? -10.144 4.256 9.241 1.00 98.06 92 ALA A C 1
ATOM 724 O O . ALA A 1 92 ? -9.150 4.911 8.928 1.00 98.06 92 ALA A O 1
ATOM 725 N N . MET A 1 93 ? -11.154 4.081 8.383 1.00 98.31 93 MET A N 1
ATOM 726 C CA . MET A 1 93 ? -11.138 4.614 7.013 1.00 98.31 93 MET A CA 1
ATOM 727 C C . MET A 1 93 ? -10.887 6.133 6.911 1.00 98.31 93 MET A C 1
ATOM 729 O O . MET A 1 93 ? -10.197 6.525 5.971 1.00 98.31 93 MET A O 1
ATOM 733 N N . PRO A 1 94 ? -11.370 6.999 7.829 1.00 98.38 94 PRO A N 1
ATOM 734 C CA . PRO A 1 94 ? -11.003 8.416 7.818 1.00 98.38 94 PRO A CA 1
ATOM 735 C C . PRO A 1 94 ? -9.489 8.652 7.892 1.00 98.38 94 PRO A C 1
ATOM 737 O O . PRO A 1 94 ? -8.970 9.475 7.140 1.00 98.38 94 PRO A O 1
ATOM 740 N N . ASP A 1 95 ? -8.775 7.880 8.714 1.00 98.31 95 ASP A N 1
ATOM 741 C CA . ASP A 1 95 ? -7.319 7.990 8.854 1.00 98.31 95 ASP A CA 1
ATOM 742 C C . ASP A 1 95 ? -6.609 7.496 7.588 1.00 98.31 95 ASP A C 1
ATOM 744 O O . ASP A 1 95 ? -5.638 8.102 7.134 1.00 98.31 95 ASP A O 1
ATOM 748 N N . VAL A 1 96 ? -7.131 6.431 6.965 1.00 98.25 96 VAL A N 1
ATOM 749 C CA . VAL A 1 96 ? -6.650 5.943 5.661 1.00 98.25 96 VAL A CA 1
ATOM 750 C C . VAL A 1 96 ? -6.795 7.035 4.605 1.00 98.25 96 VAL A C 1
ATOM 752 O O . VAL A 1 96 ? -5.832 7.347 3.908 1.00 98.25 96 VAL A O 1
ATOM 755 N N . MET A 1 97 ? -7.977 7.650 4.498 1.00 97.56 97 MET A N 1
ATOM 756 C CA . MET A 1 97 ? -8.246 8.713 3.526 1.00 97.56 97 MET A CA 1
ATOM 757 C C . MET A 1 97 ? -7.364 9.940 3.761 1.00 97.56 97 MET A C 1
ATOM 759 O O . MET A 1 97 ? -6.859 10.519 2.797 1.00 97.56 97 MET A O 1
ATOM 763 N N . GLN A 1 98 ? -7.139 10.313 5.022 1.00 97.56 98 GLN A N 1
ATOM 764 C CA . GLN A 1 98 ? -6.211 11.383 5.368 1.00 97.56 98 GLN A CA 1
ATOM 765 C C . GLN A 1 98 ? -4.783 11.042 4.923 1.00 97.56 98 GLN A C 1
ATOM 767 O O . GLN A 1 98 ? -4.145 11.855 4.257 1.00 97.56 98 GLN A O 1
ATOM 772 N N . ALA A 1 99 ? -4.300 9.831 5.206 1.00 96.62 99 ALA A N 1
ATOM 773 C CA . ALA A 1 99 ? -2.967 9.396 4.794 1.00 96.62 99 ALA A CA 1
ATOM 774 C C . ALA A 1 99 ? -2.804 9.354 3.261 1.00 96.62 99 ALA A C 1
ATOM 776 O O . ALA A 1 99 ? -1.734 9.682 2.751 1.00 96.62 99 ALA A O 1
ATOM 777 N N . VAL A 1 100 ? -3.856 9.002 2.511 1.00 95.75 100 VAL A N 1
ATOM 778 C CA . VAL A 1 100 ? -3.858 9.098 1.039 1.00 95.75 100 VAL A CA 1
ATOM 779 C C . VAL A 1 100 ? -3.744 10.551 0.578 1.00 95.75 100 VAL A C 1
ATOM 781 O O . VAL A 1 100 ? -2.972 10.850 -0.331 1.00 95.75 100 VAL A O 1
ATOM 784 N N . ALA A 1 101 ? -4.486 11.469 1.200 1.00 94.94 101 ALA A N 1
ATOM 785 C CA . ALA A 1 101 ? -4.410 12.889 0.866 1.00 94.94 101 ALA A CA 1
ATOM 786 C C . ALA A 1 101 ? -3.013 13.467 1.153 1.00 94.94 101 ALA A C 1
ATOM 788 O O . ALA A 1 101 ? -2.456 14.173 0.313 1.00 94.94 101 ALA A O 1
ATOM 789 N N . GLU A 1 102 ? -2.426 13.120 2.300 1.00 93.00 102 GLU A N 1
ATOM 790 C CA . GLU A 1 102 ? -1.060 13.505 2.670 1.00 93.00 102 GLU A CA 1
ATOM 791 C C . GLU A 1 102 ? -0.023 12.937 1.690 1.00 93.00 102 GLU A C 1
ATOM 793 O O . GLU A 1 102 ? 0.865 13.670 1.252 1.00 93.00 102 GLU A O 1
ATOM 798 N N . PHE A 1 103 ? -0.160 11.666 1.286 1.00 90.81 103 PHE A N 1
ATOM 799 C CA . PHE A 1 103 ? 0.710 11.055 0.280 1.00 90.81 103 PHE A CA 1
ATOM 800 C C . PHE A 1 103 ? 0.628 11.797 -1.057 1.00 90.81 103 PHE A C 1
ATOM 802 O O . PHE A 1 103 ? 1.655 12.203 -1.589 1.00 90.81 103 PHE A O 1
AT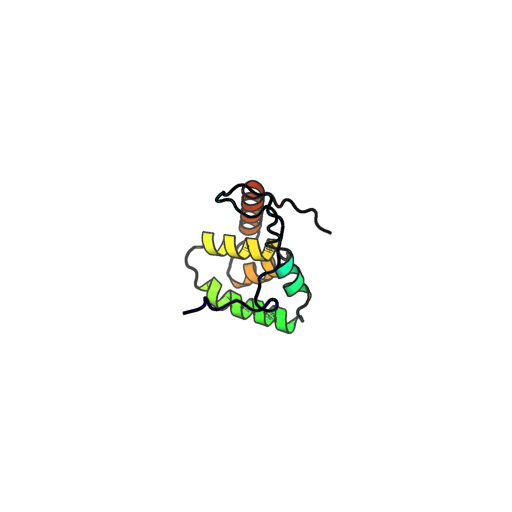OM 809 N N . ASN A 1 104 ? -0.580 12.044 -1.568 1.00 87.56 104 ASN A N 1
ATOM 810 C CA . ASN A 1 104 ? -0.776 12.730 -2.847 1.00 87.56 104 ASN A CA 1
ATOM 811 C C . ASN A 1 104 ? -0.272 14.181 -2.830 1.00 87.56 104 ASN A C 1
ATOM 813 O O . ASN A 1 104 ? 0.162 14.692 -3.861 1.00 87.56 104 ASN A O 1
ATOM 817 N N . ALA A 1 105 ? -0.316 14.847 -1.674 1.00 87.25 105 ALA A N 1
ATOM 818 C CA . ALA A 1 105 ? 0.241 16.186 -1.511 1.00 87.25 105 ALA A CA 1
ATOM 819 C C . ALA A 1 105 ? 1.781 16.184 -1.497 1.00 87.25 105 ALA A C 1
ATOM 821 O O . ALA A 1 105 ? 2.398 17.105 -2.031 1.00 87.25 105 ALA A O 1
ATOM 822 N N . ALA A 1 106 ? 2.404 15.166 -0.893 1.00 82.50 106 ALA A N 1
ATOM 823 C CA . ALA A 1 106 ? 3.859 15.051 -0.773 1.00 82.50 106 ALA A CA 1
ATOM 824 C C . ALA A 1 106 ? 4.533 14.428 -2.010 1.00 82.50 106 ALA A C 1
ATOM 826 O O . ALA A 1 106 ? 5.672 14.766 -2.330 1.00 82.50 106 ALA A O 1
ATOM 827 N N . ALA A 1 107 ? 3.836 13.524 -2.693 1.00 71.38 107 ALA A N 1
ATOM 828 C CA . ALA A 1 107 ? 4.292 12.778 -3.857 1.00 71.38 107 ALA A CA 1
ATOM 829 C C . ALA A 1 107 ? 3.157 12.720 -4.896 1.00 71.38 107 ALA A C 1
ATOM 831 O O . ALA A 1 107 ? 2.513 11.679 -5.054 1.00 71.38 107 ALA A O 1
ATOM 832 N N . PRO A 1 108 ? 2.860 13.837 -5.589 1.00 61.66 108 PRO A N 1
ATOM 833 C CA . PRO A 1 108 ? 1.801 13.858 -6.587 1.00 61.66 108 PRO A CA 1
ATOM 834 C C . PRO A 1 108 ? 2.092 12.819 -7.671 1.00 61.66 108 PRO A C 1
ATOM 836 O O . PRO A 1 108 ? 3.089 12.918 -8.386 1.00 61.66 108 PRO A O 1
ATOM 839 N N . GLN A 1 109 ? 1.210 11.822 -7.782 1.00 57.97 109 GLN A N 1
ATOM 840 C CA . GLN A 1 109 ? 1.237 10.822 -8.845 1.00 57.97 109 GLN A CA 1
ATOM 841 C C . GLN A 1 109 ? 1.136 11.544 -10.194 1.00 57.97 109 GLN A C 1
ATOM 843 O O . GLN A 1 109 ? 0.076 12.033 -10.582 1.00 57.97 109 GLN A O 1
ATOM 848 N N . THR A 1 110 ? 2.241 11.629 -10.928 1.00 52.59 110 THR A N 1
ATOM 849 C CA . THR A 1 110 ? 2.293 12.190 -12.284 1.00 52.59 110 THR A CA 1
ATOM 850 C C . THR A 1 110 ? 1.840 11.154 -13.314 1.00 52.59 110 THR A C 1
ATOM 852 O O . THR A 1 110 ? 2.509 10.929 -14.318 1.00 52.59 110 THR A O 1
ATOM 855 N N . PHE A 1 111 ? 0.689 10.515 -13.080 1.00 53.78 111 PHE A N 1
ATOM 856 C CA . PHE A 1 111 ? 0.076 9.584 -14.029 1.00 53.78 111 PHE A CA 1
ATOM 857 C C . PHE A 1 111 ? -1.445 9.758 -14.062 1.00 53.78 111 PHE A C 1
ATOM 859 O O . PHE A 1 111 ? -2.094 9.597 -13.029 1.00 53.78 111 PHE A O 1
ATOM 866 N N . PRO A 1 112 ? -2.044 10.072 -15.224 1.00 41.75 112 PRO A N 1
ATOM 867 C CA . PRO A 1 112 ? -3.481 9.914 -15.395 1.00 41.75 112 PRO A CA 1
ATOM 868 C C . PRO A 1 112 ? -3.832 8.420 -15.335 1.00 41.75 112 PRO A C 1
ATOM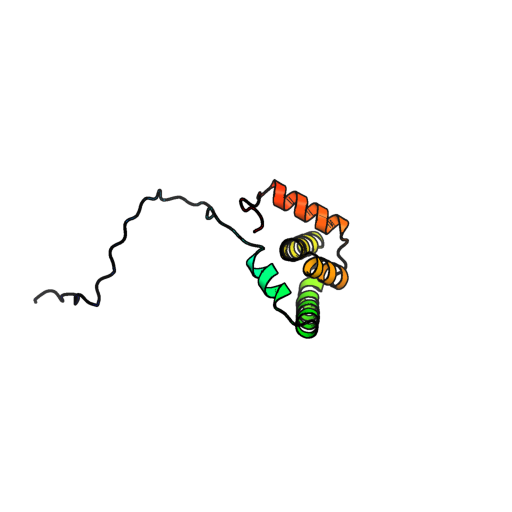 870 O O . PRO A 1 112 ? -3.114 7.598 -15.908 1.00 41.75 112 PRO A O 1
ATOM 873 N N . SER A 1 113 ? -4.924 8.067 -14.649 1.00 35.38 113 SER A N 1
ATOM 874 C CA . SER A 1 113 ? -5.506 6.724 -14.763 1.00 35.38 113 SER A CA 1
ATOM 875 C C . SER A 1 113 ? -5.834 6.426 -16.236 1.00 35.38 113 SER A C 1
ATOM 877 O O . SER A 1 113 ? -6.281 7.350 -16.925 1.00 35.38 113 SER A O 1
ATOM 879 N N . PRO A 1 114 ? -5.589 5.195 -16.725 1.00 44.78 114 PRO A N 1
ATOM 880 C CA . PRO A 1 114 ? -5.932 4.806 -18.092 1.00 44.78 114 PRO A CA 1
ATOM 881 C C . PRO A 1 114 ? -7.435 4.909 -18.379 1.00 44.78 114 PRO A C 1
ATOM 883 O O . PRO A 1 114 ? -8.241 4.725 -17.436 1.00 44.78 114 PRO A O 1
#

=== Feature glossary ===
Key to the feature types in this record:

— What the protein is —

Primary structure: the covalent order of the twenty standard amino acids along the backbone. Two proteins with the same sequence will (almost always) fold to the same structure; two with 30% identity often share a fold but not the details.

Database cross-references. InterPro integrates a dozen domain/family signature databases into unified entries with residue-range hits. GO terms attach function/process/location labels with evidence codes. CATH codes position the fold in a four-level structural taxonomy. Organism is the NCBI-taxonomy species name.

— Where its atoms are —

The mmCIF block holds the 3D Cartesian coordinates of each backbone atom (N, Cα, C, O) in ångströms. mmCIF is the PDB's canonical archive format — a tagged-loop text representation of the atomic model.

Six rendered views show the 3D structure from the faces of a cube — i.e. along ±x, ±y, ±z. Rendering representation is drawn randomly per protein from cartoon (secondary-structure ribbons), sticks (backbone bonds), or molecular surface; coloring is either N→C rainbow (blue at the N-terminus through red at the C-terminus) or one color per chain.

— Local backbone conformation —

DSSP 8-state secondary structure assigns each residue one of H (α-helix), G (3₁₀-helix), I (π-helix), E (extended β-strand), B (isolated β-bridge), T (hydrogen-bonded turn), S (bend), or '-' (coil). The assignment is computed from backbone hydrogen-bond geometry via the Kabsch–Sander algorithm.

P-SEA three-state annotation labels each residue as helix, strand, or coil based purely on the geometry of the Cα trace. It serves as a fallback when the full backbone (and thus DSSP) is unavailable.

The φ/ψ torsion pair specifies the backbone conformation at each residue. φ rotates about the N–Cα bond, ψ about the Cα–C bond. Steric clashes forbid most of the (φ, ψ) plane — the allowed regions (α-helix basin, β-sheet basin, left-handed helix) are the Ramachandran-allowed regions.

— Global shape and packing —

The geometric summary reports three shape descriptors. Rg (radius of gyration) measures how spread out the Cα atoms are about their centre of mass; compact globular proteins have small Rg, elongated or unfolded ones large. Cα contacts (<8 Å, |i−j|>4) count long-range residue pairs in spatial proximity — high for tightly packed folds, near zero for rods or random coil. The bounding-box extents give the protein's footprint along x, y, z in Å.

Accessible surface area quantifies burial. A residue with SASA near zero is packed into the hydrophobic core; one with SASA >100 Å² sits on the surface. Computed here via the Shrake–Rupley numerical algorithm with a 1.4 Å probe.

Plot images: a contact map (which residues are close in 3D, as an N×N binary image), a Ramachandran scatter (backbone torsion angles, revealing secondary-structure composition at a glance), and — for AlphaFold structures — a PAE heatmap (pairwise prediction confidence).

— Structural neighborhood —

The Foldseek 3Di string encodes local tertiary geometry as a 20-letter alphabet — one character per residue — derived from the relative positions of nearby Cα atoms. Unlike the amino-acid sequence, 3Di is a direct function of the 3D structure, so two proteins with the same fold have similar 3Di strings even at low sequence identity.

Nearest PDB neighbors are the top structural matches found by Foldseek when searching this structure against the entire Protein Data Bank. Each hit reports a TM-score (0 to 1; >0.5 almost always implies the same fold) and an E-value. These are *structural* homologs — they may share no detectable sequence similarity.

— Confidence and disorder —

For AlphaFold models, the B-factor field carries pLDDT — the model's own estimate of local accuracy on a 0–100 scale. Regions with pLDDT<50 should be treated as essentially unmodeled; they often correspond to intrinsically disordered segments.

B-factor (Debye–Waller factor) reflects atomic displacement in the crystal lattice. It is an experimental observable (units Å²), not a prediction; low values mean the atom is pinned down, high values mean it moves or is heterogeneous across the crystal.

Predicted aligned error is AlphaFold's pairwise confidence. Unlike pLDDT (per-residue), PAE is per-residue-pair and captures whether two parts of the structure are correctly placed relative to each other. Units are ångströms of expected positional error.